Protein AF-A0A2W1AQ47-F1 (afdb_monomer_lite)

Radius of gyration: 17.01 Å; chains: 1; bounding box: 54×35×45 Å

Secondary structure (DSSP, 8-state):
------TTSEE-PPPP-SS-----TT---------EE---TT-B-TTEEEEEEEEETTEEEEEEEEEEEEE-TTS-EEEEEEEEEEEETTTT-PPPP-

Foldseek 3Di:
DDDDDPPPFKDDDDDDDPDDDDADVPGDDDDDDDIHGDDDAPDWDAPDWDWDWDDDPPWIKIKTFGKTWHQHPVRDIDIDGPDIDMGTPPPPPDPDDD

Sequence (98 aa):
MSTWLPHDQFFSERRSLEQPLLVEPGESAPLEVEVTFTGEPGVAVVNAFLIMQVEYGNQSWRMFVRLLPMMQPDGTPSVTCEAITVQPIGFSAAPHPG

pLDDT: mean 79.41, std 16.48, range [23.61, 94.44]

Structure (mmCIF, N/CA/C/O backbone):
data_AF-A0A2W1AQ47-F1
#
_entry.id   AF-A0A2W1AQ47-F1
#
loop_
_atom_site.group_PDB
_atom_site.id
_atom_site.type_symbol
_atom_site.label_atom_id
_atom_site.label_alt_id
_atom_site.label_comp_id
_atom_site.label_asym_id
_atom_site.label_entity_id
_atom_site.label_seq_id
_atom_site.pdbx_PDB_ins_code
_atom_site.Cartn_x
_atom_site.Cartn_y
_atom_site.Cartn_z
_atom_site.occupancy
_atom_site.B_iso_or_equiv
_atom_site.auth_seq_id
_atom_site.auth_comp_id
_atom_site.auth_asym_id
_atom_site.auth_atom_id
_atom_site.pdbx_PDB_model_num
ATOM 1 N N . MET A 1 1 ? -5.589 19.012 -25.731 1.00 30.56 1 MET A N 1
ATOM 2 C CA . MET A 1 1 ? -5.686 18.719 -24.287 1.00 30.56 1 MET A CA 1
ATOM 3 C C . MET A 1 1 ? -6.302 17.338 -24.162 1.00 30.56 1 MET A C 1
ATOM 5 O O . MET A 1 1 ? -7.383 17.142 -24.697 1.00 30.56 1 MET A O 1
ATOM 9 N N . SER A 1 2 ? -5.587 16.377 -23.582 1.00 26.55 2 SER A N 1
ATOM 10 C CA . SER A 1 2 ? -6.043 14.990 -23.430 1.00 26.55 2 SER A CA 1
ATOM 11 C C . SER A 1 2 ? -6.087 14.629 -21.952 1.00 26.55 2 SER A C 1
ATOM 13 O O . SER A 1 2 ? -5.196 15.005 -21.195 1.00 26.55 2 SER A O 1
ATOM 15 N N . THR A 1 3 ? -7.126 13.907 -21.552 1.00 23.61 3 THR A N 1
ATOM 16 C CA . THR A 1 3 ? -7.314 13.388 -20.195 1.00 23.61 3 THR A CA 1
ATOM 17 C C . THR A 1 3 ? -7.444 11.874 -20.285 1.00 23.61 3 THR A C 1
ATOM 19 O O . THR A 1 3 ? -8.201 11.387 -21.124 1.00 23.61 3 THR A O 1
ATOM 22 N N . TRP A 1 4 ? -6.729 11.133 -19.443 1.00 41.56 4 TRP A N 1
ATOM 23 C CA . TRP A 1 4 ? -6.762 9.671 -19.415 1.00 41.56 4 TRP A CA 1
ATOM 24 C C . TRP A 1 4 ? -6.950 9.173 -17.983 1.00 41.56 4 TRP A C 1
ATOM 26 O O . TRP A 1 4 ? -6.399 9.748 -17.046 1.00 41.56 4 TRP A O 1
ATOM 36 N N . LEU A 1 5 ? -7.753 8.120 -17.832 1.00 48.00 5 LEU A N 1
ATOM 37 C CA . LEU A 1 5 ? -8.006 7.428 -16.573 1.00 48.00 5 LEU A CA 1
ATOM 38 C C . LEU A 1 5 ? -7.512 5.977 -16.734 1.00 48.00 5 LEU A C 1
ATOM 40 O O . LEU A 1 5 ? -8.249 5.152 -17.274 1.00 48.00 5 LEU A O 1
ATOM 44 N N . PRO A 1 6 ? -6.265 5.666 -16.337 1.00 51.94 6 PRO A N 1
ATOM 45 C CA . PRO A 1 6 ? -5.652 4.348 -16.507 1.00 51.94 6 PRO A CA 1
ATOM 46 C C . PRO A 1 6 ? -6.188 3.360 -15.464 1.00 51.94 6 PRO A C 1
ATOM 48 O O . PRO A 1 6 ? -5.480 2.977 -14.540 1.00 51.94 6 PRO A O 1
ATOM 51 N N . HIS A 1 7 ? -7.458 2.972 -15.558 1.00 54.00 7 HIS A N 1
ATOM 52 C CA . HIS A 1 7 ? -8.069 2.122 -14.530 1.00 54.00 7 HIS A CA 1
ATOM 53 C C . HIS A 1 7 ? -7.665 0.636 -14.580 1.00 54.00 7 HIS A C 1
ATOM 55 O O . HIS A 1 7 ? -8.002 -0.085 -13.648 1.00 54.00 7 HIS A O 1
ATOM 61 N N . ASP A 1 8 ? -6.867 0.205 -15.567 1.00 63.59 8 ASP A N 1
ATOM 62 C CA . ASP A 1 8 ? -6.497 -1.212 -15.756 1.00 63.59 8 ASP A CA 1
ATOM 63 C C . ASP A 1 8 ? -4.993 -1.506 -15.586 1.00 63.59 8 ASP A C 1
ATOM 65 O O . ASP A 1 8 ? -4.551 -2.639 -15.770 1.00 63.59 8 ASP A O 1
ATOM 69 N N . GLN A 1 9 ? -4.171 -0.506 -15.247 1.00 70.81 9 GLN A N 1
ATOM 70 C CA . GLN A 1 9 ? -2.715 -0.692 -15.161 1.00 70.81 9 GLN A CA 1
ATOM 71 C C . GLN A 1 9 ? -2.240 -1.342 -13.860 1.00 70.81 9 GLN A C 1
ATOM 73 O O . GLN A 1 9 ? -1.112 -1.820 -13.828 1.00 70.81 9 GLN A O 1
ATOM 78 N N . PHE A 1 10 ? -3.066 -1.378 -12.812 1.00 68.06 10 PHE A N 1
ATOM 79 C CA . PHE A 1 10 ? -2.758 -1.972 -11.509 1.00 68.06 10 PHE A CA 1
ATOM 80 C C . PHE A 1 10 ? -3.962 -2.785 -11.037 1.00 68.06 10 PHE A C 1
ATOM 82 O O . PHE A 1 10 ? -5.022 -2.215 -10.772 1.00 68.06 10 PHE A O 1
ATOM 89 N N . PHE A 1 11 ? -3.812 -4.107 -10.947 1.00 73.31 11 PHE A N 1
ATOM 90 C CA . PHE A 1 11 ? -4.930 -5.003 -10.671 1.00 73.31 11 PHE A CA 1
ATOM 91 C C . PHE A 1 11 ? -4.546 -6.146 -9.730 1.00 73.31 11 PHE A C 1
ATOM 93 O O . PHE A 1 11 ? -3.501 -6.786 -9.861 1.00 73.31 11 PHE A O 1
ATOM 100 N N . SER A 1 12 ? -5.452 -6.435 -8.802 1.00 69.75 12 SER A N 1
ATOM 101 C CA . SER A 1 12 ? -5.473 -7.661 -8.014 1.00 69.75 12 SER A CA 1
ATOM 102 C C . SER A 1 12 ? -6.930 -8.051 -7.779 1.00 69.75 12 SER A C 1
ATOM 104 O O . SER A 1 12 ? -7.806 -7.182 -7.699 1.00 69.75 12 SER A O 1
ATOM 106 N N . GLU A 1 13 ? -7.204 -9.349 -7.679 1.00 71.69 13 GLU A N 1
ATOM 107 C CA . GLU A 1 13 ? -8.530 -9.813 -7.284 1.00 71.69 13 GLU A CA 1
ATOM 108 C C . GLU A 1 13 ? -8.848 -9.347 -5.862 1.00 71.69 13 GLU A C 1
ATOM 110 O O . GLU A 1 13 ? -7.977 -9.264 -4.991 1.00 71.69 13 GLU A O 1
ATOM 115 N N . ARG A 1 14 ? -10.125 -9.061 -5.593 1.00 71.62 14 ARG A N 1
ATOM 116 C CA . ARG A 1 14 ? -10.553 -8.759 -4.229 1.00 71.62 14 ARG A CA 1
ATOM 117 C C . ARG A 1 14 ? -10.354 -10.004 -3.368 1.00 71.62 14 ARG A C 1
ATOM 119 O O . ARG A 1 14 ? -11.035 -11.005 -3.566 1.00 71.62 14 ARG A O 1
ATOM 126 N N . ARG A 1 15 ? -9.487 -9.901 -2.365 1.00 70.12 15 ARG A N 1
ATOM 127 C CA . ARG A 1 15 ? -9.260 -10.960 -1.380 1.00 70.12 15 ARG A CA 1
ATOM 128 C C . ARG A 1 15 ? -9.985 -10.630 -0.078 1.00 70.12 15 ARG A C 1
ATOM 130 O O . ARG A 1 15 ? -9.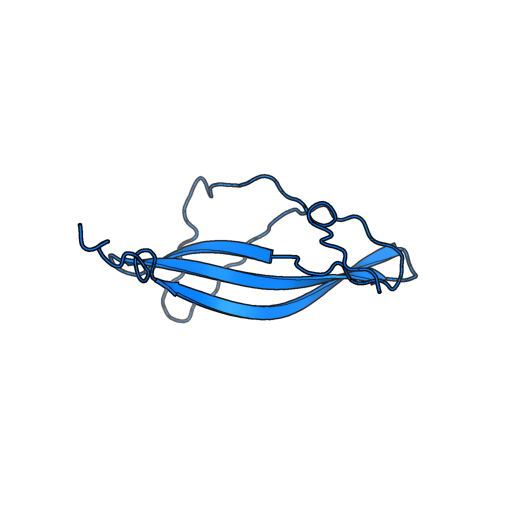908 -9.505 0.417 1.00 70.12 15 ARG A O 1
ATOM 137 N N . SER A 1 16 ? -10.688 -11.614 0.470 1.00 68.94 16 SER A N 1
ATOM 138 C CA . SER A 1 16 ? -11.048 -11.624 1.887 1.00 68.94 16 SER A CA 1
ATOM 139 C C . SER A 1 16 ? -9.937 -12.351 2.629 1.00 68.94 16 SER A C 1
ATOM 141 O O . SER A 1 16 ? -9.499 -13.408 2.179 1.00 68.94 16 SER A O 1
ATOM 143 N N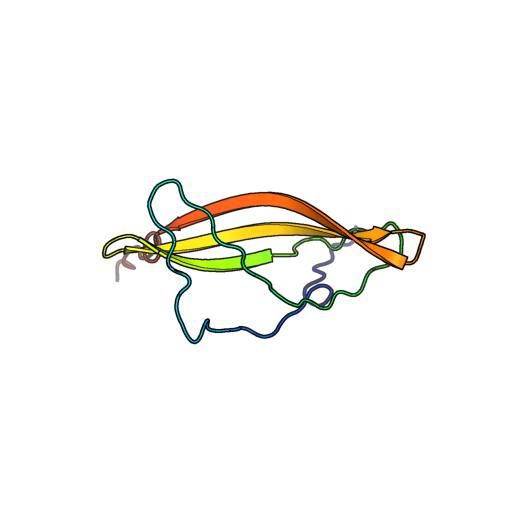 . LEU A 1 17 ? -9.477 -11.805 3.751 1.00 66.19 17 LEU A N 1
ATOM 144 C CA . LEU A 1 17 ? -8.603 -12.561 4.639 1.00 66.19 17 LEU A CA 1
ATOM 145 C C . LEU A 1 17 ? -9.469 -13.630 5.316 1.00 66.19 17 LEU A C 1
ATOM 147 O O . LEU A 1 17 ? -10.398 -13.286 6.043 1.00 66.19 17 LEU A O 1
ATOM 151 N N . GLU A 1 18 ? -9.212 -14.911 5.037 1.00 60.34 18 GLU A N 1
ATOM 152 C CA . GLU A 1 18 ? -9.973 -16.028 5.627 1.00 60.34 18 GLU A CA 1
ATOM 153 C C . GLU A 1 18 ? -9.898 -16.025 7.161 1.00 60.34 18 GLU A C 1
ATOM 155 O O . GLU A 1 18 ? -10.833 -16.448 7.839 1.00 60.34 18 GLU A O 1
ATOM 160 N N . GLN A 1 19 ? -8.806 -15.482 7.703 1.00 67.38 19 GLN A N 1
ATOM 161 C CA . GLN A 1 19 ? -8.666 -15.105 9.102 1.00 67.38 19 GLN A CA 1
ATOM 162 C C . GLN A 1 19 ? -8.303 -13.619 9.169 1.00 67.38 19 GLN A C 1
ATOM 164 O O . GLN A 1 19 ? -7.321 -13.216 8.537 1.00 67.38 19 GLN A O 1
ATOM 169 N N . PRO A 1 20 ? -9.063 -12.788 9.905 1.00 73.38 20 PRO A N 1
ATOM 170 C CA . PRO A 1 20 ? -8.693 -11.398 10.117 1.00 73.38 20 PRO A CA 1
ATOM 171 C C . PRO A 1 20 ? -7.298 -11.305 10.736 1.00 73.38 20 PRO A C 1
ATOM 173 O O . PRO A 1 20 ? -6.995 -11.997 11.708 1.00 73.38 20 PRO A O 1
ATOM 176 N N . LEU A 1 21 ? -6.456 -10.435 10.183 1.00 81.88 21 LEU A N 1
ATOM 177 C CA . LEU A 1 21 ? -5.165 -10.120 10.780 1.00 81.88 21 LEU A CA 1
ATOM 178 C C . LEU A 1 21 ? -5.410 -9.301 12.055 1.00 81.88 21 LEU A C 1
ATOM 180 O O . LEU A 1 21 ? -5.832 -8.147 11.973 1.00 81.88 21 LEU A O 1
ATOM 184 N N . LEU A 1 22 ? -5.187 -9.906 13.221 1.00 86.00 22 LEU A N 1
ATOM 185 C CA . LEU A 1 22 ? -5.301 -9.224 14.509 1.00 86.00 22 LEU A CA 1
ATOM 186 C C . LEU A 1 22 ? -3.991 -8.493 14.819 1.00 86.00 22 LEU A C 1
ATOM 188 O O . LEU A 1 22 ? -2.915 -9.079 14.710 1.00 86.00 22 LEU A O 1
ATOM 192 N N . VAL A 1 23 ? -4.091 -7.219 15.195 1.00 88.50 23 VAL A N 1
ATOM 193 C CA . VAL A 1 23 ? -2.949 -6.381 15.579 1.00 88.50 23 VAL A CA 1
ATOM 194 C C . VAL A 1 23 ? -3.291 -5.691 16.891 1.00 88.50 23 VAL A C 1
ATOM 196 O O . VAL A 1 23 ? -4.257 -4.927 16.949 1.00 88.50 23 VAL A O 1
ATOM 199 N N . GLU A 1 24 ? -2.519 -5.965 17.939 1.00 90.19 24 GLU A N 1
ATOM 200 C CA . GLU A 1 24 ? -2.727 -5.344 19.247 1.00 90.19 24 GLU A CA 1
ATOM 201 C C . GLU A 1 24 ? -2.234 -3.884 19.269 1.00 90.19 24 GLU A C 1
ATOM 203 O O . GLU A 1 24 ? -1.441 -3.460 18.416 1.00 90.19 24 GLU A O 1
ATOM 208 N N . PRO A 1 25 ? -2.676 -3.068 20.244 1.00 88.81 25 PRO A N 1
ATOM 209 C CA . PRO A 1 25 ? -2.204 -1.696 20.381 1.00 88.81 25 PRO A CA 1
ATOM 210 C C . PRO A 1 25 ? -0.674 -1.605 20.478 1.00 88.81 25 PRO A C 1
ATOM 212 O O . PRO A 1 25 ? -0.058 -2.139 21.397 1.00 88.81 25 PRO A O 1
ATOM 215 N N . GLY A 1 26 ? -0.064 -0.868 19.547 1.00 91.56 26 GLY A N 1
ATOM 216 C CA . GLY A 1 26 ? 1.390 -0.683 19.474 1.00 91.56 26 GLY A CA 1
ATOM 217 C C . GLY A 1 26 ? 2.130 -1.770 18.692 1.00 91.56 26 GLY A C 1
ATOM 218 O O . GLY A 1 26 ? 3.330 -1.629 18.465 1.00 91.56 26 GLY A O 1
ATOM 219 N N . GLU A 1 27 ? 1.433 -2.812 18.243 1.00 92.19 27 GLU A N 1
ATOM 220 C CA . GLU A 1 27 ? 2.006 -3.845 17.391 1.00 92.19 27 GLU A CA 1
ATOM 221 C C . GLU A 1 27 ? 1.896 -3.496 15.904 1.00 92.19 27 GLU A C 1
ATOM 223 O O . GLU A 1 27 ? 1.288 -2.512 15.474 1.00 92.19 27 GLU A O 1
ATOM 228 N N . SER A 1 28 ? 2.547 -4.312 15.085 1.00 89.00 28 SER A N 1
ATOM 229 C CA . SER A 1 28 ? 2.458 -4.267 13.633 1.00 89.00 28 SER A CA 1
ATOM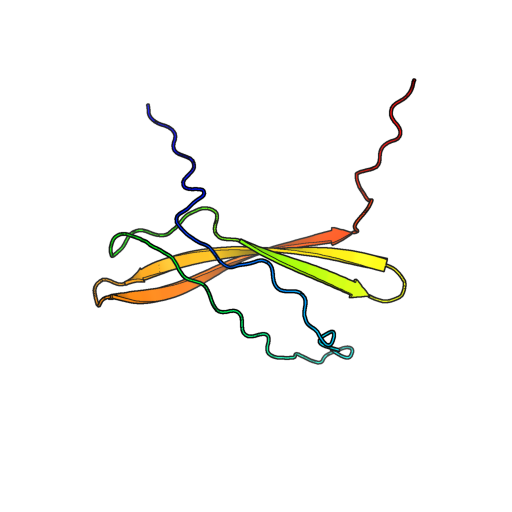 230 C C . SER A 1 28 ? 2.514 -5.691 13.111 1.00 89.00 28 SER A C 1
ATOM 232 O O . SER A 1 28 ? 3.290 -6.502 13.615 1.00 89.00 28 SER A O 1
ATOM 234 N N . ALA A 1 29 ? 1.718 -5.988 12.089 1.00 87.62 29 ALA A N 1
ATOM 235 C CA . ALA A 1 29 ? 1.713 -7.290 11.443 1.00 87.62 29 ALA A CA 1
ATOM 236 C C . ALA A 1 29 ? 1.943 -7.133 9.933 1.00 87.62 29 ALA A C 1
ATOM 238 O O . ALA A 1 29 ? 1.423 -6.185 9.333 1.00 87.62 29 ALA A O 1
ATOM 239 N N . PRO A 1 30 ? 2.725 -8.030 9.308 1.00 88.19 30 PRO A N 1
ATOM 240 C CA . PRO A 1 30 ? 2.912 -8.010 7.868 1.00 88.19 30 PRO A CA 1
ATOM 241 C C . PRO A 1 30 ? 1.622 -8.443 7.162 1.00 88.19 30 PRO A C 1
ATOM 243 O O . PRO A 1 30 ? 0.982 -9.421 7.544 1.00 88.19 30 PRO A O 1
ATOM 246 N N . LEU A 1 31 ? 1.268 -7.719 6.103 1.00 84.62 31 LEU A N 1
ATOM 247 C CA . LEU A 1 31 ? 0.227 -8.094 5.155 1.00 84.62 31 LEU A CA 1
ATOM 248 C C . LEU A 1 31 ? 0.866 -8.183 3.772 1.00 84.62 31 LEU A C 1
ATOM 250 O O . LEU A 1 31 ? 1.338 -7.178 3.240 1.00 84.62 31 LEU A O 1
ATOM 254 N N . GLU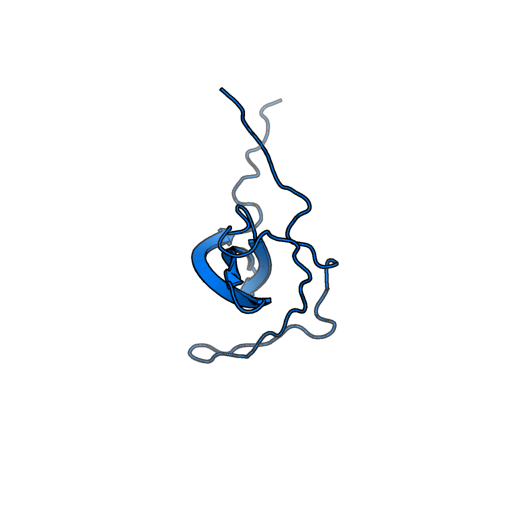 A 1 32 ? 0.859 -9.375 3.191 1.00 84.75 32 GLU A N 1
ATOM 255 C CA . GLU A 1 32 ? 1.363 -9.602 1.841 1.00 84.75 32 GLU A CA 1
ATOM 256 C C . GLU A 1 32 ? 0.200 -9.625 0.847 1.00 84.75 32 GLU A C 1
ATOM 258 O O . GLU A 1 32 ? -0.780 -10.354 1.012 1.00 84.75 32 GLU A O 1
ATOM 263 N N . VAL A 1 33 ? 0.303 -8.797 -0.193 1.00 82.00 33 VAL A N 1
ATOM 264 C CA . VAL A 1 33 ? -0.679 -8.717 -1.277 1.00 82.00 33 VAL A CA 1
ATOM 265 C C . VAL A 1 33 ? 0.060 -8.844 -2.594 1.00 82.00 33 VAL A C 1
ATOM 267 O O . VAL A 1 33 ? 0.912 -8.021 -2.924 1.00 82.00 33 VAL A O 1
ATOM 270 N N . GLU A 1 34 ? -0.293 -9.862 -3.367 1.00 83.56 34 GLU A N 1
ATOM 271 C CA . GLU A 1 34 ? 0.213 -10.015 -4.724 1.00 83.56 34 GLU A CA 1
ATOM 272 C C . GLU A 1 34 ? -0.580 -9.120 -5.671 1.00 83.56 34 GLU A C 1
ATOM 274 O O . GLU A 1 34 ? -1.818 -9.127 -5.691 1.00 83.56 34 GLU A O 1
ATOM 279 N N . VAL A 1 35 ? 0.147 -8.352 -6.475 1.00 83.06 35 VAL A N 1
ATOM 280 C CA . VAL A 1 35 ? -0.429 -7.452 -7.467 1.00 83.06 35 VAL A CA 1
ATOM 281 C C . VAL A 1 35 ? 0.320 -7.610 -8.776 1.00 83.06 35 VAL A C 1
ATOM 283 O O . VAL A 1 35 ? 1.544 -7.726 -8.789 1.00 83.06 35 VAL A O 1
ATOM 286 N N . THR A 1 36 ? -0.419 -7.578 -9.882 1.00 83.19 36 THR A N 1
ATOM 287 C CA . THR A 1 36 ? 0.166 -7.434 -11.213 1.00 83.19 36 THR A CA 1
ATOM 288 C C . THR A 1 36 ? -0.104 -6.023 -11.714 1.00 83.19 36 THR A C 1
ATOM 290 O O . THR A 1 36 ? -1.223 -5.516 -11.607 1.00 83.19 36 THR A O 1
ATOM 293 N N . PHE A 1 37 ? 0.918 -5.373 -12.264 1.00 83.25 37 PHE A N 1
ATOM 294 C CA . PHE A 1 37 ? 0.759 -4.073 -12.899 1.00 83.25 37 PHE A CA 1
ATOM 295 C C . PHE A 1 37 ? 1.552 -4.007 -14.202 1.00 83.25 37 PHE A C 1
ATOM 297 O O . PHE A 1 37 ? 2.592 -4.647 -14.343 1.00 83.25 37 PHE A O 1
ATOM 304 N N . THR A 1 38 ? 1.036 -3.240 -15.159 1.00 81.75 38 THR A N 1
ATOM 305 C CA . THR A 1 38 ? 1.679 -3.003 -16.455 1.00 81.75 38 THR A CA 1
ATOM 306 C C . THR A 1 38 ? 2.011 -1.526 -16.563 1.00 81.75 38 THR A C 1
ATOM 308 O O . THR A 1 38 ? 1.130 -0.679 -16.431 1.00 81.75 38 THR A O 1
ATOM 311 N N . GLY A 1 39 ? 3.277 -1.213 -16.819 1.00 77.75 39 GLY A N 1
ATOM 312 C CA . GLY A 1 39 ? 3.752 0.156 -16.979 1.00 77.75 39 GLY A CA 1
ATOM 313 C C . GLY A 1 39 ? 4.959 0.212 -17.903 1.00 77.75 39 GLY A C 1
ATOM 314 O O . GLY A 1 39 ? 5.694 -0.767 -18.042 1.00 77.75 39 GLY A O 1
ATOM 315 N N . GLU A 1 40 ? 5.151 1.359 -18.545 1.00 85.00 40 GLU A N 1
ATOM 316 C CA . GLU A 1 40 ? 6.376 1.632 -19.291 1.00 85.00 40 GLU A CA 1
ATOM 317 C C . GLU A 1 40 ? 7.532 1.893 -18.311 1.00 85.00 40 GLU A C 1
ATOM 319 O O . GLU A 1 40 ? 7.314 2.518 -17.266 1.00 85.00 40 GLU A O 1
ATOM 324 N N . PRO A 1 41 ? 8.766 1.450 -18.616 1.00 88.19 41 PRO A N 1
ATOM 325 C CA . PRO A 1 41 ? 9.923 1.762 -17.787 1.00 88.19 41 PRO A CA 1
ATOM 326 C C . PRO A 1 41 ? 10.074 3.272 -17.556 1.00 88.19 41 PRO A C 1
ATOM 328 O O . PRO A 1 41 ? 10.061 4.063 -18.498 1.00 88.19 41 PRO A O 1
ATOM 331 N N . GLY A 1 42 ? 10.218 3.674 -16.294 1.00 85.50 42 GLY A N 1
ATOM 332 C CA . GLY A 1 42 ? 10.315 5.076 -15.875 1.00 85.50 42 GLY A CA 1
ATOM 333 C C . GLY A 1 42 ? 8.978 5.820 -15.780 1.00 85.50 42 GLY A C 1
ATOM 334 O O . GLY A 1 42 ? 8.966 6.979 -15.366 1.00 85.50 42 GLY A O 1
ATOM 335 N N . VAL A 1 43 ? 7.854 5.178 -16.114 1.00 84.94 43 VAL A N 1
ATOM 336 C CA . VAL A 1 43 ? 6.512 5.758 -15.988 1.00 84.94 43 VAL A CA 1
ATOM 337 C C . VAL A 1 43 ? 5.807 5.148 -14.782 1.00 84.94 43 VAL A C 1
ATOM 339 O O . VAL A 1 43 ? 5.662 3.931 -14.660 1.00 84.94 43 VAL A O 1
ATOM 342 N N . ALA A 1 44 ? 5.363 6.009 -13.869 1.00 86.06 44 ALA A N 1
ATOM 343 C CA . ALA A 1 44 ? 4.575 5.579 -12.727 1.00 86.06 44 ALA A CA 1
ATOM 344 C C . ALA A 1 44 ? 3.129 5.266 -13.131 1.00 86.06 44 ALA A C 1
ATOM 346 O O . ALA A 1 44 ? 2.505 6.016 -13.886 1.00 86.06 44 ALA A O 1
ATOM 347 N N . VAL A 1 45 ? 2.573 4.205 -12.552 1.00 86.25 45 VAL A N 1
ATOM 348 C CA . VAL A 1 45 ? 1.144 3.918 -12.629 1.00 86.25 45 VAL A CA 1
ATOM 349 C C . VAL A 1 45 ? 0.415 4.832 -11.651 1.00 86.25 45 VAL A C 1
ATOM 351 O O . VAL A 1 45 ? 0.583 4.750 -10.435 1.00 86.25 45 VAL A O 1
ATOM 354 N N . VAL A 1 46 ? -0.397 5.734 -12.189 1.00 83.31 46 VAL A N 1
ATOM 355 C CA . VAL A 1 46 ? -1.168 6.692 -11.391 1.00 83.31 46 VAL A CA 1
ATOM 356 C C . VAL A 1 46 ? -2.479 6.046 -10.941 1.00 83.31 46 VAL A C 1
ATOM 358 O O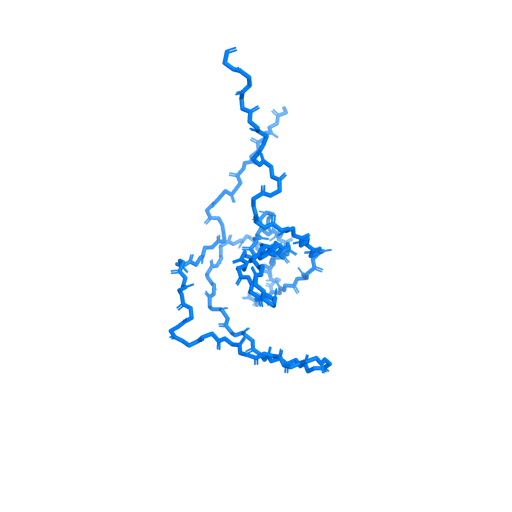 . VAL A 1 46 ? -3.079 5.273 -11.680 1.00 83.31 46 VAL A O 1
ATOM 361 N N . ASN A 1 47 ? -2.959 6.411 -9.748 1.00 81.19 47 ASN A N 1
ATOM 362 C CA . ASN A 1 47 ? -4.206 5.906 -9.150 1.00 81.19 47 ASN A CA 1
ATOM 363 C C . ASN A 1 47 ? -4.178 4.416 -8.766 1.00 81.19 47 ASN A C 1
ATOM 365 O O . ASN A 1 47 ? -5.219 3.763 -8.757 1.00 81.19 47 ASN A O 1
ATOM 369 N N . ALA A 1 48 ? -3.012 3.892 -8.385 1.00 88.00 48 ALA A N 1
ATOM 370 C CA . ALA A 1 48 ? -2.929 2.598 -7.723 1.00 88.00 48 ALA A CA 1
ATOM 371 C C . ALA A 1 48 ? -3.345 2.734 -6.249 1.00 88.00 48 ALA A C 1
ATOM 373 O O . ALA A 1 48 ? -2.814 3.566 -5.509 1.00 88.00 48 ALA A O 1
ATOM 374 N N . PHE A 1 49 ? -4.301 1.912 -5.817 1.00 88.38 49 PHE A N 1
ATOM 375 C CA . PHE A 1 49 ? -4.791 1.918 -4.442 1.00 88.38 49 PHE A CA 1
ATOM 376 C C . PHE A 1 49 ? -4.834 0.510 -3.862 1.00 88.38 49 PHE A C 1
ATOM 378 O O . PHE A 1 49 ? -5.346 -0.414 -4.492 1.00 88.38 49 PHE A O 1
ATOM 385 N N . LEU A 1 50 ? -4.384 0.384 -2.616 1.00 88.56 50 LEU A N 1
ATOM 386 C CA . LEU A 1 50 ? -4.777 -0.709 -1.736 1.00 88.56 50 LEU A CA 1
ATOM 387 C C . LEU A 1 50 ? -5.917 -0.203 -0.846 1.00 88.56 50 LEU A C 1
ATOM 389 O O . LEU A 1 50 ? -5.762 0.770 -0.105 1.00 88.56 50 LEU A O 1
ATOM 393 N N . ILE A 1 51 ? -7.075 -0.853 -0.940 1.00 89.75 51 ILE A N 1
ATOM 394 C CA . ILE A 1 51 ? -8.251 -0.521 -0.133 1.00 89.75 51 ILE A CA 1
ATOM 395 C C . ILE A 1 51 ? -8.442 -1.623 0.896 1.00 89.75 51 ILE A C 1
ATOM 397 O O . ILE A 1 51 ? -8.660 -2.778 0.536 1.00 89.75 51 ILE A O 1
ATOM 401 N N . MET A 1 52 ? -8.399 -1.254 2.171 1.00 89.12 52 MET A N 1
ATOM 402 C CA . MET A 1 52 ? -8.603 -2.181 3.280 1.00 89.12 52 MET A CA 1
ATOM 403 C C . MET A 1 52 ? -9.849 -1.797 4.063 1.00 89.12 52 MET A C 1
ATOM 405 O O . MET A 1 52 ? -10.157 -0.616 4.248 1.00 89.12 52 MET A O 1
ATOM 409 N N . GLN A 1 53 ? -10.556 -2.812 4.539 1.00 89.25 53 GLN A N 1
ATOM 410 C CA . GLN A 1 53 ? -11.564 -2.655 5.572 1.00 89.25 53 GLN A CA 1
ATOM 411 C C . GLN A 1 53 ? -10.966 -3.158 6.879 1.00 89.25 53 GLN A C 1
ATOM 413 O O . GLN A 1 53 ? -10.418 -4.255 6.921 1.00 89.25 53 GLN A O 1
ATOM 418 N N . VAL A 1 54 ? -11.053 -2.335 7.917 1.00 88.88 54 VAL A N 1
ATOM 419 C CA . VAL A 1 54 ? -10.480 -2.618 9.233 1.00 88.88 54 VAL A CA 1
ATOM 420 C C . VAL A 1 54 ? -11.575 -2.475 10.273 1.00 88.88 54 VAL A C 1
ATOM 422 O O . VAL A 1 54 ? -12.414 -1.577 10.180 1.00 88.88 54 VAL A O 1
ATOM 425 N N . GLU A 1 55 ? -11.569 -3.355 11.261 1.00 89.50 55 GLU A N 1
ATOM 426 C CA . GLU A 1 55 ? -12.456 -3.274 12.415 1.00 89.50 55 GLU A CA 1
ATOM 427 C C . GLU A 1 55 ? -11.649 -2.819 13.625 1.00 89.50 55 GLU A C 1
ATOM 429 O O . GLU A 1 55 ? -10.560 -3.326 13.887 1.00 89.50 55 GLU A O 1
ATOM 434 N N . TYR A 1 56 ? -12.168 -1.825 14.342 1.00 87.31 56 TYR A N 1
ATOM 435 C CA . TYR A 1 56 ? -11.585 -1.358 15.593 1.00 87.31 56 TYR A CA 1
ATOM 436 C C . TYR A 1 56 ? -12.707 -1.102 16.597 1.00 87.31 56 TYR A C 1
ATOM 438 O O . TYR A 1 56 ? -13.578 -0.252 16.377 1.00 87.31 56 TYR A O 1
ATOM 446 N N . GLY A 1 57 ? -12.715 -1.875 17.686 1.00 86.12 57 GLY A N 1
ATOM 447 C CA . GLY A 1 57 ? -13.877 -1.970 18.569 1.00 86.12 57 GLY A CA 1
ATOM 448 C C . GLY A 1 57 ? -15.113 -2.447 17.798 1.00 86.12 57 GLY A C 1
ATOM 449 O O . GLY A 1 57 ? -15.031 -3.381 17.010 1.00 86.12 57 GLY A O 1
ATOM 450 N N . ASN A 1 58 ? -16.246 -1.764 17.976 1.00 86.12 58 ASN A N 1
ATOM 451 C CA . ASN A 1 58 ? -17.504 -2.082 17.283 1.00 86.12 58 ASN A CA 1
ATOM 452 C C . ASN A 1 58 ? -17.725 -1.232 16.017 1.00 86.12 58 ASN A C 1
ATOM 454 O O . ASN A 1 58 ? -18.867 -1.027 15.602 1.00 86.12 58 ASN A O 1
ATOM 458 N N . GLN A 1 59 ? -16.658 -0.678 15.435 1.00 90.44 59 GLN A N 1
ATOM 459 C CA . GLN A 1 59 ? -16.751 0.216 14.286 1.00 90.44 59 GLN A CA 1
ATOM 460 C C . GLN A 1 59 ? -15.872 -0.260 13.131 1.00 90.44 59 GLN A C 1
ATOM 462 O O . GLN A 1 59 ? -14.693 -0.571 13.306 1.00 90.44 59 GLN A O 1
ATOM 467 N N . SER A 1 60 ? -16.447 -0.258 11.928 1.00 91.31 60 SER A N 1
ATOM 468 C CA . SER A 1 60 ? -15.720 -0.544 10.694 1.00 91.31 60 SER A CA 1
ATOM 469 C C . SER A 1 60 ? -15.185 0.738 10.060 1.00 91.31 60 SER A C 1
ATOM 471 O O . SER A 1 60 ? -15.871 1.759 9.955 1.00 91.31 60 SER A O 1
ATOM 473 N N . TRP A 1 61 ? -13.961 0.650 9.565 1.00 91.38 61 TRP A N 1
ATOM 474 C CA . TRP A 1 61 ? -13.220 1.722 8.923 1.00 91.38 61 TRP A CA 1
ATOM 475 C C . TRP A 1 61 ? -12.773 1.273 7.539 1.00 91.38 61 TRP A C 1
ATOM 477 O O . TRP A 1 61 ? -12.556 0.088 7.284 1.00 91.38 61 TRP A O 1
ATOM 487 N N . ARG A 1 62 ? -12.626 2.234 6.632 1.00 92.44 62 ARG A N 1
ATOM 488 C CA . ARG A 1 62 ? -12.025 2.027 5.322 1.00 92.44 62 ARG A CA 1
ATOM 489 C C . ARG A 1 62 ? -10.728 2.809 5.244 1.00 92.44 62 ARG A C 1
ATOM 491 O O . ARG A 1 62 ? -10.719 4.017 5.479 1.00 92.44 62 ARG A O 1
ATOM 498 N N . MET A 1 63 ? -9.661 2.112 4.889 1.00 91.44 63 MET A N 1
ATOM 499 C CA . MET A 1 63 ? -8.354 2.692 4.629 1.00 91.44 63 MET A CA 1
ATOM 500 C C . MET A 1 63 ? -8.091 2.675 3.125 1.00 91.44 63 MET A C 1
ATOM 502 O O . MET A 1 63 ? -8.300 1.656 2.469 1.00 91.44 63 MET A O 1
ATOM 506 N N . PHE A 1 64 ? -7.633 3.801 2.592 1.00 91.50 64 PHE A N 1
ATOM 507 C CA . PHE A 1 64 ? -7.164 3.952 1.221 1.00 91.50 64 PHE A CA 1
ATOM 508 C C . PHE A 1 64 ? -5.681 4.262 1.270 1.00 91.50 64 PHE A C 1
ATOM 510 O O . PHE A 1 64 ? -5.283 5.333 1.727 1.00 91.50 64 PHE A O 1
ATOM 517 N N . VAL A 1 65 ? -4.871 3.323 0.806 1.00 91.81 65 VAL A N 1
ATOM 518 C CA . VAL A 1 65 ? -3.430 3.499 0.673 1.00 91.81 65 VAL A CA 1
ATOM 519 C C . VAL A 1 65 ? -3.156 3.814 -0.788 1.00 91.81 65 VAL A C 1
ATOM 521 O O . VAL A 1 65 ? -3.356 2.962 -1.654 1.00 91.81 65 VAL A O 1
ATOM 524 N N . ARG A 1 66 ? -2.745 5.051 -1.068 1.00 92.81 66 ARG A N 1
ATOM 525 C CA . ARG A 1 66 ? -2.350 5.480 -2.407 1.00 92.81 66 ARG A CA 1
ATOM 526 C C . ARG A 1 66 ? -0.907 5.075 -2.649 1.00 92.81 66 ARG A C 1
ATOM 528 O O . ARG A 1 66 ? -0.005 5.491 -1.920 1.00 92.81 66 ARG A O 1
ATOM 535 N N . LEU A 1 67 ? -0.714 4.273 -3.682 1.00 92.06 67 LEU A N 1
ATOM 536 C CA . LEU A 1 67 ? 0.580 3.774 -4.100 1.00 92.06 67 LEU A CA 1
ATOM 537 C C . LEU A 1 67 ? 0.974 4.434 -5.419 1.00 92.06 67 LEU A C 1
ATOM 539 O O . LEU A 1 67 ? 0.125 4.759 -6.248 1.00 92.06 67 LEU A O 1
ATOM 543 N N . LEU A 1 68 ? 2.279 4.569 -5.620 1.00 92.06 68 LEU A N 1
ATOM 544 C CA . LEU A 1 68 ? 2.875 4.960 -6.887 1.00 92.06 68 LEU A CA 1
ATOM 545 C C . LEU A 1 68 ? 3.833 3.850 -7.346 1.00 92.06 68 LEU A C 1
ATOM 547 O O . LEU A 1 68 ? 5.036 3.932 -7.087 1.00 92.06 68 LEU A O 1
ATOM 551 N N . PRO A 1 69 ? 3.311 2.762 -7.943 1.00 90.44 69 PRO A N 1
ATOM 552 C CA . PRO A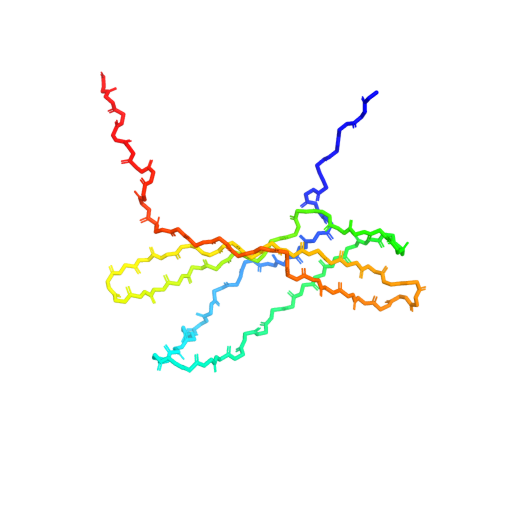 1 69 ? 4.140 1.726 -8.527 1.00 90.44 69 PRO A CA 1
ATOM 553 C C . PRO A 1 69 ? 4.802 2.241 -9.802 1.00 90.44 69 PRO A C 1
ATOM 555 O O . PRO A 1 69 ? 4.178 2.922 -10.615 1.00 90.44 69 PRO A O 1
ATOM 558 N N . MET A 1 70 ? 6.066 1.889 -9.996 1.00 92.00 70 MET A N 1
ATOM 559 C CA . MET A 1 70 ? 6.835 2.242 -11.181 1.00 92.00 70 MET A CA 1
ATOM 560 C C . MET A 1 70 ? 7.709 1.066 -11.591 1.00 92.00 70 MET A C 1
ATOM 562 O O . MET A 1 70 ? 8.387 0.468 -10.751 1.00 92.00 70 MET A O 1
ATOM 566 N N . MET A 1 71 ? 7.707 0.767 -12.888 1.00 91.75 71 MET A N 1
ATOM 567 C CA . MET A 1 71 ? 8.682 -0.136 -13.482 1.00 91.75 71 MET A CA 1
ATOM 568 C C . MET A 1 71 ? 10.003 0.617 -13.644 1.00 91.75 71 MET A C 1
ATOM 570 O O . MET A 1 71 ? 10.059 1.630 -14.341 1.00 91.75 71 MET A O 1
ATOM 574 N N . GLN A 1 72 ? 11.057 0.159 -12.981 1.00 90.50 72 GLN A N 1
ATOM 575 C CA . GLN A 1 72 ? 12.387 0.742 -13.104 1.00 90.50 72 GLN A CA 1
ATOM 576 C C . GLN A 1 72 ? 13.002 0.413 -14.477 1.00 90.50 72 GLN A C 1
ATOM 578 O O . GLN A 1 72 ? 12.562 -0.527 -15.146 1.00 90.50 72 GLN A O 1
ATOM 583 N N . PRO A 1 73 ? 14.022 1.168 -14.930 1.00 88.81 73 PRO A N 1
ATOM 584 C CA . PRO A 1 73 ? 14.678 0.921 -16.217 1.00 88.81 73 PRO A CA 1
ATOM 585 C C . PRO A 1 73 ? 15.273 -0.486 -16.377 1.00 88.81 73 PRO A C 1
ATOM 587 O O . PRO A 1 73 ? 15.405 -0.966 -17.498 1.00 88.81 73 PRO A O 1
ATOM 590 N N . ASP A 1 74 ? 15.624 -1.147 -15.273 1.00 89.81 74 ASP A N 1
ATOM 591 C CA . ASP A 1 74 ? 16.131 -2.524 -15.243 1.00 89.81 74 ASP A CA 1
ATOM 592 C C . ASP A 1 74 ? 15.021 -3.594 -15.258 1.00 89.81 74 ASP A C 1
ATOM 594 O O . ASP A 1 74 ? 15.310 -4.789 -15.214 1.00 89.81 74 ASP A O 1
ATOM 598 N N . GLY A 1 75 ? 13.754 -3.177 -15.337 1.00 84.94 75 GLY A N 1
ATOM 599 C CA . GLY A 1 75 ? 12.592 -4.061 -15.328 1.00 84.94 75 GLY A CA 1
ATOM 600 C C . GLY A 1 75 ? 12.163 -4.524 -13.934 1.00 84.94 75 GLY A C 1
ATOM 601 O O . GLY A 1 75 ? 11.298 -5.393 -13.833 1.00 84.94 75 GLY A O 1
ATOM 602 N N . THR A 1 76 ? 12.737 -3.975 -12.859 1.00 89.81 76 THR A N 1
ATOM 603 C CA . THR A 1 76 ? 12.291 -4.266 -11.491 1.00 89.81 76 THR A CA 1
ATOM 604 C C . THR A 1 76 ? 11.138 -3.348 -11.066 1.00 89.81 76 THR A C 1
ATOM 606 O O . THR A 1 76 ? 11.095 -2.174 -11.442 1.00 89.81 76 THR A O 1
ATOM 609 N N . PRO A 1 77 ? 10.165 -3.835 -10.278 1.00 89.94 77 PRO A N 1
ATOM 610 C CA . PRO A 1 77 ? 9.128 -2.975 -9.735 1.00 89.94 77 PRO A CA 1
ATOM 611 C C . PRO A 1 77 ? 9.658 -2.176 -8.540 1.00 89.94 77 PRO A C 1
ATOM 613 O O . PRO A 1 77 ? 10.396 -2.676 -7.693 1.00 89.94 77 PRO A O 1
ATOM 616 N N . SER A 1 78 ? 9.200 -0.938 -8.425 1.00 91.19 78 SER A N 1
ATOM 617 C CA . SER A 1 78 ? 9.377 -0.089 -7.248 1.00 91.19 78 SER A CA 1
ATOM 618 C C . SER A 1 78 ? 8.024 0.462 -6.823 1.00 91.19 78 SER A C 1
ATOM 620 O O . SER A 1 78 ? 7.128 0.614 -7.655 1.00 91.19 78 SER A O 1
ATOM 622 N N . VAL A 1 79 ? 7.859 0.754 -5.535 1.00 91.50 79 VAL A N 1
ATOM 623 C CA . VAL A 1 79 ? 6.611 1.306 -5.010 1.00 91.50 79 VAL A CA 1
ATOM 624 C C . VAL A 1 79 ? 6.898 2.357 -3.951 1.00 91.50 79 VAL A C 1
ATOM 626 O O . VAL A 1 79 ? 7.754 2.186 -3.086 1.00 91.50 79 VAL A O 1
ATOM 629 N N . THR A 1 80 ? 6.163 3.460 -4.014 1.00 93.25 80 THR A N 1
ATOM 630 C CA . THR A 1 80 ? 6.125 4.470 -2.955 1.00 93.25 80 THR A CA 1
ATOM 631 C C . THR A 1 80 ? 4.707 4.574 -2.415 1.00 93.25 80 THR A C 1
ATOM 633 O O . THR A 1 80 ? 3.748 4.597 -3.184 1.00 93.25 80 THR A O 1
ATOM 636 N N . CYS A 1 81 ? 4.567 4.636 -1.091 1.00 93.50 81 CYS A N 1
ATOM 637 C CA . CYS A 1 81 ? 3.307 5.000 -0.453 1.00 93.50 81 CYS A CA 1
ATOM 638 C C . CYS A 1 81 ? 3.209 6.527 -0.414 1.00 93.50 81 CYS A C 1
ATOM 640 O O . CYS A 1 81 ? 3.964 7.173 0.308 1.00 93.50 81 CYS A O 1
ATOM 642 N N . GLU A 1 82 ? 2.295 7.104 -1.190 1.00 94.44 82 GLU A N 1
ATOM 643 C CA . GLU A 1 82 ? 2.130 8.561 -1.254 1.00 94.44 82 GLU A CA 1
ATOM 644 C C . GLU A 1 82 ? 1.266 9.090 -0.112 1.00 94.44 82 GLU A C 1
ATOM 646 O O . GLU A 1 82 ? 1.545 10.144 0.455 1.00 94.44 82 GLU A O 1
ATOM 651 N N . ALA A 1 83 ? 0.185 8.378 0.205 1.00 94.00 83 ALA A N 1
ATOM 652 C CA . ALA A 1 83 ? -0.786 8.821 1.191 1.00 94.00 83 ALA A CA 1
ATOM 653 C C . ALA A 1 83 ? -1.575 7.644 1.757 1.00 94.00 83 ALA A C 1
ATOM 655 O O . ALA A 1 83 ? -1.849 6.665 1.064 1.00 94.00 83 ALA A O 1
ATOM 656 N N . ILE A 1 84 ? -2.007 7.792 3.007 1.00 94.25 84 ILE A N 1
ATOM 657 C CA . ILE A 1 84 ? -2.963 6.895 3.648 1.00 94.25 84 ILE A CA 1
ATOM 658 C C . ILE A 1 84 ? -4.122 7.750 4.138 1.00 94.25 84 ILE A C 1
ATOM 660 O O . ILE A 1 84 ? -3.927 8.716 4.874 1.00 94.25 84 ILE A O 1
ATOM 664 N N . THR A 1 85 ? -5.335 7.409 3.721 1.00 94.44 85 THR A N 1
ATOM 665 C CA . THR A 1 85 ? -6.558 8.069 4.183 1.00 94.44 85 THR A CA 1
ATOM 666 C C . THR A 1 85 ? -7.435 7.052 4.890 1.00 94.44 85 THR A C 1
ATOM 668 O O . THR A 1 85 ? -7.676 5.970 4.362 1.00 94.44 85 THR A O 1
ATOM 671 N N . VAL A 1 86 ? -7.923 7.392 6.080 1.00 93.56 86 VAL A N 1
ATOM 672 C CA . VAL A 1 86 ? -8.752 6.507 6.904 1.00 93.56 86 VAL A CA 1
ATOM 673 C C . VAL A 1 86 ? -10.077 7.199 7.178 1.00 93.56 86 VAL A C 1
ATOM 675 O O . VAL A 1 86 ? -10.095 8.350 7.607 1.00 93.56 86 VAL A O 1
ATOM 678 N N . GLN A 1 87 ? -11.185 6.508 6.924 1.00 92.50 87 GLN A N 1
ATOM 679 C CA . GLN A 1 87 ? -12.520 7.047 7.170 1.00 92.50 87 GLN A CA 1
ATOM 680 C C . GLN A 1 87 ? -13.465 5.989 7.746 1.00 92.50 87 GLN A C 1
ATOM 682 O O . GLN A 1 87 ? -13.393 4.824 7.345 1.00 92.50 87 GLN A O 1
ATOM 687 N N . PRO A 1 88 ? -14.368 6.365 8.665 1.00 90.75 88 PRO A N 1
ATOM 688 C CA . PRO A 1 88 ? -15.340 5.428 9.199 1.00 90.75 88 PRO A CA 1
ATOM 689 C C . PRO A 1 88 ? -16.378 5.064 8.132 1.00 90.75 88 PRO A C 1
ATOM 691 O O . PRO A 1 88 ? -16.835 5.910 7.358 1.00 90.75 88 PRO A O 1
ATOM 694 N N . ILE A 1 89 ? -16.765 3.790 8.078 1.00 86.50 89 ILE A N 1
ATOM 695 C CA . ILE A 1 89 ? -17.827 3.336 7.177 1.00 86.50 89 ILE A CA 1
ATOM 696 C C . ILE A 1 89 ? -19.169 3.874 7.695 1.00 86.50 89 ILE A C 1
ATOM 698 O O . ILE A 1 89 ? -19.440 3.838 8.890 1.00 86.50 89 ILE A O 1
ATOM 702 N N . GLY A 1 90 ? -20.005 4.399 6.791 1.00 77.19 90 GLY A N 1
ATOM 703 C CA . GLY A 1 90 ? -21.310 4.986 7.130 1.00 77.19 90 GLY A CA 1
ATOM 704 C C . GLY A 1 90 ? -21.299 6.500 7.378 1.00 77.19 90 GLY A C 1
ATOM 705 O O . GLY A 1 90 ? -22.365 7.097 7.472 1.00 77.19 90 GLY A O 1
ATOM 706 N N . PHE A 1 91 ? -20.128 7.148 7.387 1.00 61.75 91 PHE A N 1
ATOM 707 C CA . PHE A 1 91 ? -19.998 8.595 7.624 1.00 61.75 91 PHE A CA 1
ATOM 708 C C . PHE A 1 91 ? -20.749 9.483 6.610 1.00 61.75 91 PHE A C 1
ATOM 710 O O . PHE A 1 91 ? -21.160 10.586 6.949 1.00 61.75 91 PHE A O 1
ATOM 717 N N . SER A 1 92 ? -20.964 9.003 5.378 1.00 57.31 92 SER A N 1
ATOM 718 C CA . SER A 1 92 ? -21.645 9.756 4.309 1.00 57.31 92 SER A CA 1
ATOM 719 C C . SER A 1 92 ? -23.107 9.342 4.078 1.00 57.31 92 SER A C 1
ATOM 721 O O . SER A 1 92 ? -23.695 9.741 3.072 1.00 57.31 92 SER A O 1
ATOM 723 N N . ALA A 1 93 ? -23.716 8.554 4.970 1.00 54.00 93 ALA A N 1
ATOM 724 C CA . ALA A 1 93 ? -25.152 8.282 4.917 1.00 54.00 93 ALA A CA 1
ATOM 725 C C . ALA A 1 93 ? -25.934 9.506 5.431 1.00 54.00 93 ALA A C 1
ATOM 727 O O . ALA A 1 93 ? -26.530 9.478 6.504 1.00 54.00 93 ALA A O 1
ATOM 728 N N . ALA A 1 94 ? -25.906 10.612 4.686 1.00 51.69 94 ALA A N 1
ATOM 729 C CA . ALA A 1 94 ? -26.890 11.664 4.889 1.00 51.69 94 ALA A CA 1
ATOM 730 C C . ALA A 1 94 ? -28.268 11.102 4.483 1.00 51.69 94 ALA A C 1
ATOM 732 O O . ALA A 1 94 ? -28.377 10.526 3.395 1.00 51.69 94 ALA A O 1
ATOM 733 N N . PRO A 1 95 ? -29.319 11.225 5.313 1.00 47.06 95 PRO A N 1
ATOM 734 C CA . PRO A 1 95 ? -30.662 10.886 4.872 1.00 47.06 95 PRO A CA 1
ATOM 735 C C . PRO A 1 95 ? -31.023 11.821 3.714 1.00 47.06 95 PRO A C 1
ATOM 737 O O . PRO A 1 95 ? -30.938 13.041 3.852 1.00 47.06 95 PRO A O 1
ATOM 740 N N . HIS A 1 96 ? -31.414 11.259 2.569 1.00 41.62 96 HIS A N 1
ATOM 741 C CA . HIS A 1 96 ? -32.156 12.024 1.572 1.00 41.62 96 HIS A CA 1
ATOM 742 C C . HIS A 1 96 ? -33.411 12.582 2.268 1.00 41.62 96 HIS A C 1
ATOM 744 O O . HIS A 1 96 ? -34.198 11.779 2.778 1.00 41.62 96 HIS A O 1
ATOM 750 N N . PRO A 1 97 ? -33.623 13.910 2.332 1.00 53.03 97 PRO A N 1
ATOM 751 C CA . PRO A 1 97 ? -34.951 14.418 2.629 1.00 53.03 97 PRO A CA 1
ATOM 752 C C . PRO A 1 97 ? -35.845 14.032 1.446 1.00 53.03 97 PRO A C 1
ATOM 754 O O . PRO A 1 97 ? -35.458 14.227 0.291 1.00 53.03 97 PRO A O 1
ATOM 757 N N . GLY A 1 98 ? -36.965 13.379 1.762 1.00 53.16 98 GLY A N 1
ATOM 758 C CA . GLY A 1 98 ? -37.981 12.969 0.792 1.00 53.16 98 GLY A CA 1
ATOM 759 C C . GLY A 1 98 ? -38.748 14.129 0.178 1.00 53.16 98 GLY A C 1
ATOM 760 O O . GLY A 1 98 ? -38.536 15.289 0.599 1.00 53.16 98 GLY A O 1
#